Protein AF-A0A9D4WPV0-F1 (afdb_monomer)

Radius of gyration: 31.21 Å; Cα contacts (8 Å, |Δi|>4): 96; chains: 1; bounding box: 92×61×59 Å

pLDDT: mean 75.21, std 20.14, range [34.06, 96.19]

Organism: Pisum sativum (NCBI:txid3888)

Nearest PDB structures (foldseek):
  7v2p-assembly1_T  TM=4.174E-01  e=4.590E+00  Thermus thermophilus HB8
  1f6g-assembly1_B  TM=2.770E-01  e=5.149E+00  Streptomyces lividans

Secondary structure (DSSP, 8-state):
-------------------------S--------PPEEEE-TTS-EEEE-HHHHHHHHHHHHHHHHHHHHHHHHHTTTSSS-TTSSSGGGS-HHHHHHHIIIIIITTS---TTHHHHHHHHHHHHHHHHHHHHHHHHH--TTS-HHHHHHH--STHHHHHHHHHHHHHTT-

Solvent-accessible surface area (backbone atoms only — not comparable to full-atom values): 10741 Å² total; per-residue (Å²): 139,81,90,80,84,78,84,82,87,75,83,83,78,81,74,79,82,77,76,78,76,71,86,74,76,87,68,86,76,76,75,76,77,65,64,63,40,80,40,70,50,101,81,72,47,79,40,82,35,50,38,77,54,45,58,50,52,51,49,52,52,52,51,52,52,49,50,50,56,52,50,50,57,58,48,72,63,31,74,76,64,51,64,58,44,94,42,74,82,70,50,56,66,66,48,55,49,50,45,41,52,71,64,42,53,72,76,44,96,69,54,91,52,70,51,41,53,51,51,52,51,53,47,49,51,48,46,51,54,48,52,51,50,49,45,68,73,64,56,51,90,92,46,55,70,69,58,40,53,71,74,48,84,54,66,78,67,44,45,51,51,34,59,56,56,61,56,59,76,79,111

Foldseek 3Di:
DDDDDDDDDDDDDDDDDPDPPDDDDDDPPPPPQQAWDFDQDPVRDTDTHRPVVVVVVVVVVVVVVVLLVQLLVVLLLCPLPNLLQPALVSGDPVSLVCCCVVRPVVVDPADPPPRSVVSSVSSRVSNVVSLVVVCVVQPDPPDDLVVSLVRDDDPSPRVSSNVVVVVVVVD

Structure (mmCIF, N/CA/C/O backbone):
data_AF-A0A9D4WPV0-F1
#
_entry.id   AF-A0A9D4WPV0-F1
#
loop_
_atom_site.group_PDB
_atom_site.id
_atom_site.type_symbol
_atom_site.label_atom_id
_atom_site.label_alt_id
_atom_site.label_comp_id
_atom_site.label_asym_id
_atom_site.label_entity_id
_atom_site.label_seq_id
_atom_site.pdbx_PDB_ins_code
_atom_site.Cartn_x
_atom_site.Cartn_y
_atom_site.Cartn_z
_atom_site.occupancy
_atom_site.B_iso_or_equiv
_atom_site.auth_seq_id
_atom_site.auth_comp_id
_atom_site.auth_asym_id
_atom_site.auth_atom_id
_atom_site.pdbx_PDB_model_num
ATOM 1 N N . MET A 1 1 ? 67.947 -41.124 20.924 1.00 37.00 1 MET A N 1
ATOM 2 C CA . MET A 1 1 ? 68.619 -41.652 19.716 1.00 37.00 1 MET A CA 1
ATOM 3 C C . MET A 1 1 ? 67.905 -42.922 19.280 1.00 37.00 1 MET A C 1
ATOM 5 O O . MET A 1 1 ? 67.591 -43.694 20.176 1.00 37.00 1 MET A O 1
ATOM 9 N N . PRO A 1 2 ? 67.760 -43.212 17.978 1.00 45.78 2 PRO A N 1
ATOM 10 C CA . PRO A 1 2 ? 67.182 -42.417 16.893 1.00 45.78 2 PRO A CA 1
ATOM 11 C C . PRO A 1 2 ? 65.719 -42.841 16.606 1.00 45.78 2 PRO A C 1
ATOM 13 O O . PRO A 1 2 ? 65.324 -43.967 16.890 1.00 45.78 2 PRO A O 1
ATOM 16 N N . ILE A 1 3 ? 64.909 -41.938 16.046 1.00 35.41 3 ILE A N 1
ATOM 17 C CA . ILE A 1 3 ? 63.579 -42.272 15.511 1.00 35.41 3 ILE A CA 1
ATOM 18 C C . ILE A 1 3 ? 63.803 -42.991 14.179 1.00 35.41 3 ILE A C 1
ATOM 20 O O . 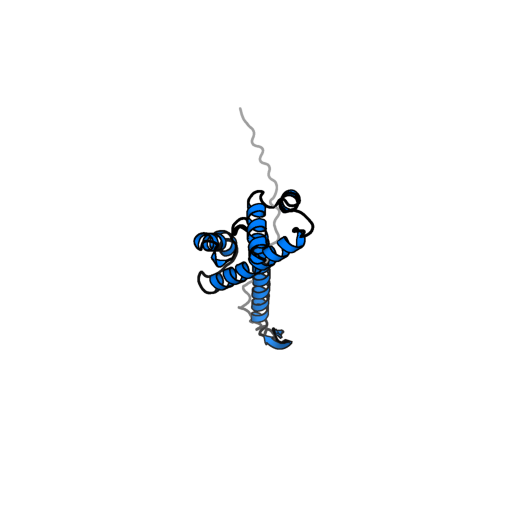ILE A 1 3 ? 64.446 -42.449 13.282 1.00 35.41 3 ILE A O 1
ATOM 24 N N . GLN A 1 4 ? 63.324 -44.227 14.089 1.00 40.59 4 GLN A N 1
ATOM 25 C CA . GLN A 1 4 ? 63.439 -45.083 12.917 1.00 40.59 4 GLN A CA 1
ATOM 26 C C . GLN A 1 4 ? 62.275 -44.767 11.970 1.00 40.59 4 GLN A C 1
ATOM 28 O O . GLN A 1 4 ? 61.117 -45.036 12.284 1.00 40.59 4 GLN A O 1
ATOM 33 N N . THR A 1 5 ? 62.586 -44.140 10.838 1.00 38.16 5 THR A N 1
ATOM 34 C CA . THR A 1 5 ? 61.651 -43.905 9.734 1.00 38.16 5 THR A CA 1
ATOM 35 C C . THR A 1 5 ? 61.290 -45.247 9.103 1.00 38.16 5 THR A C 1
ATOM 37 O O . THR A 1 5 ? 62.148 -45.903 8.517 1.00 38.16 5 THR A O 1
ATOM 40 N N . ALA A 1 6 ? 60.034 -45.667 9.239 1.00 40.09 6 ALA A N 1
ATOM 41 C CA . ALA A 1 6 ? 59.483 -46.766 8.460 1.00 40.09 6 ALA A CA 1
ATOM 42 C C . ALA A 1 6 ? 58.916 -46.195 7.154 1.00 40.09 6 ALA A C 1
ATOM 44 O O . ALA A 1 6 ? 57.890 -45.515 7.152 1.00 40.09 6 ALA A O 1
ATOM 45 N N . GLU A 1 7 ? 59.618 -46.451 6.053 1.00 38.53 7 GLU A N 1
ATOM 46 C CA . GLU A 1 7 ? 59.104 -46.273 4.700 1.00 38.53 7 GLU A CA 1
ATOM 47 C C . GLU A 1 7 ? 57.998 -47.309 4.463 1.00 38.53 7 GLU A C 1
ATOM 49 O O . GLU A 1 7 ? 58.253 -48.512 4.449 1.00 38.53 7 GLU A O 1
ATOM 54 N N . SER A 1 8 ? 56.758 -46.846 4.299 1.00 40.19 8 SER A N 1
ATOM 55 C CA . SER A 1 8 ? 55.670 -47.675 3.780 1.00 40.19 8 SER A CA 1
ATOM 56 C C . SER A 1 8 ? 55.598 -47.471 2.274 1.00 40.19 8 SER A C 1
ATOM 58 O O . SER A 1 8 ? 55.102 -46.457 1.784 1.00 40.19 8 SER A O 1
ATOM 60 N N . SER A 1 9 ? 56.152 -48.433 1.549 1.00 41.53 9 SER A N 1
ATOM 61 C CA . SER A 1 9 ? 55.975 -48.610 0.115 1.00 41.53 9 SER A CA 1
ATOM 62 C C . SER A 1 9 ? 54.668 -49.372 -0.108 1.00 41.53 9 SER A C 1
ATOM 64 O O . SER A 1 9 ? 54.587 -50.564 0.180 1.00 41.53 9 SER A O 1
ATOM 66 N N . LEU A 1 10 ? 53.644 -48.701 -0.637 1.00 36.78 10 LEU A N 1
ATOM 67 C CA . LEU A 1 10 ? 52.516 -49.377 -1.273 1.00 36.78 10 LEU A CA 1
ATOM 68 C C . LEU A 1 10 ? 52.182 -48.710 -2.608 1.00 36.78 10 LEU A C 1
ATOM 70 O O . LEU A 1 10 ? 51.939 -47.509 -2.694 1.00 36.78 10 LEU A O 1
ATOM 74 N N . SER A 1 11 ? 52.244 -49.559 -3.629 1.00 36.12 11 SER A N 1
ATOM 75 C CA . SER A 1 11 ? 52.034 -49.367 -5.057 1.00 36.12 11 SER A CA 1
ATOM 76 C C . SER A 1 11 ? 50.924 -48.386 -5.427 1.00 36.12 11 SER A C 1
ATOM 78 O O . SER A 1 11 ? 49.768 -48.572 -5.059 1.00 36.12 11 SER A O 1
ATOM 80 N N . SER A 1 12 ? 51.262 -47.403 -6.265 1.00 36.56 12 SER A N 1
ATOM 81 C CA . SER A 1 12 ? 50.280 -46.674 -7.063 1.00 36.56 12 SER A CA 1
ATOM 82 C C . SER A 1 12 ? 49.714 -47.624 -8.118 1.00 36.56 12 SER A C 1
ATOM 84 O O . SER A 1 12 ? 50.385 -47.946 -9.104 1.00 36.56 12 SER A O 1
ATOM 86 N N . GLU A 1 13 ? 48.498 -48.104 -7.890 1.00 36.09 13 GLU A N 1
ATOM 87 C CA . GLU A 1 13 ? 47.712 -48.786 -8.909 1.00 36.09 13 GLU A CA 1
ATOM 88 C C . GLU A 1 13 ? 47.586 -47.898 -10.152 1.00 36.09 13 GLU A C 1
ATOM 90 O O . GLU A 1 13 ? 47.296 -46.702 -10.096 1.00 36.09 13 GLU A O 1
ATOM 95 N N . THR A 1 14 ? 47.898 -48.508 -11.289 1.00 37.09 14 THR A N 1
ATOM 96 C CA . THR A 1 14 ? 47.882 -47.902 -12.614 1.00 37.09 14 THR A CA 1
ATOM 97 C C . THR A 1 14 ? 46.430 -47.684 -13.030 1.00 37.09 14 THR A C 1
ATOM 99 O O . THR A 1 14 ? 45.699 -48.643 -13.266 1.00 37.09 14 THR A O 1
ATOM 102 N N . PHE A 1 15 ? 46.006 -46.423 -13.110 1.00 34.06 15 PHE A N 1
ATOM 103 C CA . PHE A 1 15 ? 44.728 -46.058 -13.716 1.00 34.06 15 PHE A CA 1
ATOM 104 C C . PHE A 1 15 ? 44.750 -46.411 -15.213 1.00 34.06 15 PHE A C 1
ATOM 106 O O . PHE A 1 15 ? 45.754 -46.141 -15.879 1.00 34.06 15 PHE A O 1
ATOM 113 N N . PRO A 1 16 ? 43.679 -47.007 -15.766 1.00 38.84 16 PRO A N 1
ATOM 114 C CA . PRO A 1 16 ? 43.616 -47.308 -17.187 1.00 38.84 16 PRO A CA 1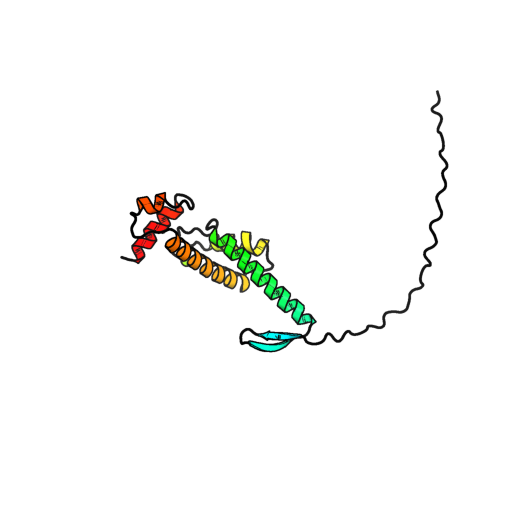
ATOM 115 C C . PRO A 1 16 ? 43.694 -46.010 -17.994 1.00 38.84 16 PRO A C 1
ATOM 117 O O . PRO A 1 16 ? 42.990 -45.039 -17.715 1.00 38.84 16 PRO A O 1
ATOM 120 N N . HIS A 1 17 ? 44.582 -46.011 -18.987 1.00 34.66 17 HIS A N 1
ATOM 121 C CA . HIS A 1 17 ? 44.737 -44.951 -19.971 1.00 34.66 17 HIS A CA 1
ATOM 122 C C . HIS A 1 17 ? 43.376 -44.617 -20.592 1.00 34.66 17 HIS A C 1
ATOM 124 O O . HIS A 1 17 ? 42.849 -45.394 -21.387 1.00 34.66 17 HIS A O 1
ATOM 130 N N . HIS A 1 18 ? 42.813 -43.456 -20.250 1.00 34.47 18 HIS A N 1
ATOM 131 C CA . HIS A 1 18 ? 41.803 -42.844 -21.097 1.00 34.47 18 HIS A CA 1
ATOM 132 C C . HIS A 1 18 ? 42.496 -42.444 -22.395 1.00 34.47 18 HIS A C 1
ATOM 134 O O . HIS A 1 18 ? 43.361 -41.568 -22.428 1.00 34.47 18 HIS A O 1
ATOM 140 N N . GLU A 1 19 ? 42.146 -43.182 -23.439 1.00 36.97 19 GLU A N 1
ATOM 141 C CA . GLU A 1 19 ? 42.458 -42.914 -24.828 1.00 36.97 19 GLU A CA 1
ATOM 142 C C . GLU A 1 19 ? 42.140 -41.444 -25.127 1.00 36.97 19 GLU A C 1
ATOM 144 O O . GLU A 1 19 ? 41.001 -40.988 -25.003 1.00 36.97 19 GLU A O 1
ATOM 149 N N . ILE A 1 20 ? 43.186 -40.677 -25.433 1.00 35.31 20 ILE A N 1
ATOM 150 C CA . ILE A 1 20 ? 43.072 -39.292 -25.876 1.00 35.31 20 ILE A CA 1
ATOM 151 C C . ILE A 1 20 ? 42.406 -39.356 -27.250 1.00 35.31 20 ILE A C 1
ATOM 153 O O . ILE A 1 20 ? 43.066 -39.622 -28.255 1.00 35.31 20 ILE A O 1
ATOM 157 N N . LEU A 1 21 ? 41.089 -39.157 -27.282 1.00 34.59 21 LEU A N 1
ATOM 158 C CA . LEU A 1 21 ? 40.358 -38.917 -28.517 1.00 34.59 21 LEU A CA 1
ATOM 159 C C . LEU A 1 21 ? 40.966 -37.676 -29.180 1.00 34.59 21 LEU A C 1
ATOM 161 O O . LEU A 1 21 ? 40.935 -36.572 -28.637 1.00 34.59 21 LEU A O 1
ATOM 165 N N . SER A 1 22 ? 41.570 -37.902 -30.345 1.00 40.59 22 SER A N 1
ATOM 166 C CA . SER A 1 22 ? 41.983 -36.864 -31.289 1.00 40.59 22 SER A CA 1
ATOM 167 C C . SER A 1 22 ? 40.810 -35.910 -31.564 1.00 40.59 22 SER A C 1
ATOM 169 O O . SER A 1 22 ? 39.666 -36.373 -31.553 1.00 40.59 22 SER A O 1
ATOM 171 N N . PRO A 1 23 ? 41.055 -34.612 -31.826 1.00 37.00 23 PRO A N 1
ATOM 172 C CA . PRO A 1 23 ? 39.987 -33.646 -32.051 1.00 37.00 23 PRO A CA 1
ATOM 173 C C . PRO A 1 23 ? 39.179 -34.068 -33.279 1.00 37.00 23 PRO A C 1
ATOM 175 O O . PRO A 1 23 ? 39.665 -34.022 -34.410 1.00 37.00 23 PRO A O 1
ATOM 178 N N . HIS A 1 24 ? 37.952 -34.530 -33.037 1.00 36.19 24 HIS A N 1
ATOM 179 C CA . HIS A 1 24 ? 36.957 -34.651 -34.086 1.00 36.19 24 HIS A CA 1
ATOM 180 C C . HIS A 1 24 ? 36.640 -33.233 -34.557 1.00 36.19 24 HIS A C 1
ATOM 182 O O . HIS A 1 24 ? 36.466 -32.324 -33.746 1.00 36.19 24 HIS A O 1
ATOM 188 N N . SER A 1 25 ? 36.690 -33.068 -35.872 1.00 38.81 25 SER A N 1
ATOM 189 C CA . SER A 1 25 ? 36.398 -31.851 -36.617 1.00 38.81 25 SER A CA 1
ATOM 190 C C . SER A 1 25 ? 35.173 -31.122 -36.078 1.00 38.81 25 SER A C 1
ATOM 192 O O . SER A 1 25 ? 34.170 -31.765 -35.778 1.00 38.81 25 SER A O 1
ATOM 194 N N . GLU A 1 26 ? 35.290 -29.798 -36.017 1.00 44.16 26 GLU A N 1
ATOM 195 C CA . GLU A 1 26 ? 34.236 -28.823 -35.744 1.00 44.16 26 GLU A CA 1
ATOM 196 C C . GLU A 1 26 ? 32.897 -29.245 -36.367 1.00 44.16 26 GLU A C 1
ATOM 198 O O . GLU A 1 26 ? 32.703 -29.185 -37.579 1.00 44.16 26 GLU A O 1
ATOM 203 N N . ASP A 1 27 ? 32.030 -29.741 -35.490 1.00 39.41 27 ASP A N 1
ATOM 204 C CA . ASP A 1 27 ? 30.590 -29.547 -35.433 1.00 39.41 27 ASP A CA 1
ATOM 205 C C . ASP A 1 27 ? 29.863 -29.332 -36.772 1.00 39.41 27 ASP A C 1
ATOM 207 O O . ASP A 1 27 ? 29.717 -28.217 -37.282 1.00 39.41 27 ASP A O 1
ATOM 211 N N . ASP A 1 28 ? 29.247 -30.419 -37.244 1.00 39.31 28 ASP A N 1
ATOM 212 C CA . ASP A 1 28 ? 27.918 -30.362 -37.847 1.00 39.31 28 ASP A CA 1
ATOM 213 C C . ASP A 1 28 ? 26.984 -29.610 -36.882 1.00 39.31 28 ASP A C 1
ATOM 215 O O . ASP A 1 28 ? 26.411 -30.178 -35.949 1.00 39.31 28 ASP A O 1
ATOM 219 N N . VAL A 1 29 ? 26.831 -28.302 -37.095 1.00 43.78 29 VAL A N 1
ATOM 220 C CA . VAL A 1 29 ? 25.756 -27.516 -36.491 1.00 43.78 29 VAL A CA 1
ATOM 221 C C . VAL A 1 29 ? 24.449 -28.031 -37.085 1.00 43.78 29 VAL A C 1
ATOM 223 O O . VAL A 1 29 ? 23.985 -27.554 -38.124 1.00 43.78 29 VAL A O 1
ATOM 226 N N . VAL A 1 30 ? 23.840 -29.012 -36.419 1.00 42.47 30 VAL A N 1
ATOM 227 C CA . VAL A 1 30 ? 22.406 -29.258 -36.548 1.00 42.47 30 VAL A CA 1
ATOM 228 C C . VAL A 1 30 ? 21.736 -27.964 -36.104 1.00 42.47 30 VAL A C 1
ATOM 230 O O . VAL A 1 30 ? 21.677 -27.639 -34.920 1.00 42.47 30 VAL A O 1
ATOM 233 N N . LYS A 1 31 ? 21.302 -27.164 -37.078 1.00 40.88 31 LYS A N 1
ATOM 234 C CA . LYS A 1 31 ? 20.345 -26.096 -36.829 1.00 40.88 31 LYS A CA 1
ATOM 235 C C . LYS A 1 31 ? 19.052 -26.799 -36.437 1.00 40.88 31 LYS A C 1
ATOM 237 O O . LYS A 1 31 ? 18.316 -27.234 -37.316 1.00 40.88 31 LYS A O 1
ATOM 242 N N . ASP A 1 32 ? 18.815 -26.957 -35.139 1.00 50.62 32 ASP A N 1
ATOM 243 C CA . ASP A 1 32 ? 17.460 -27.173 -34.647 1.00 50.62 32 ASP A CA 1
ATOM 244 C C . ASP A 1 32 ? 16.663 -25.941 -35.088 1.00 50.62 32 ASP A C 1
ATOM 246 O O . ASP A 1 32 ? 16.792 -24.852 -34.521 1.00 50.62 32 ASP A O 1
ATOM 250 N N . GLU A 1 33 ? 15.908 -26.078 -36.177 1.00 54.47 33 GLU A N 1
ATOM 251 C CA . GLU A 1 33 ? 14.846 -25.140 -36.509 1.00 54.47 33 GLU A CA 1
ATOM 252 C C . GLU A 1 33 ? 13.811 -25.281 -35.396 1.00 54.47 33 GLU A C 1
ATOM 254 O O . GLU A 1 33 ? 12.999 -26.202 -35.383 1.00 54.47 33 GLU A O 1
ATOM 259 N N . ALA A 1 34 ? 13.933 -24.438 -34.373 1.00 60.28 34 ALA A N 1
ATOM 260 C CA . ALA A 1 34 ? 13.042 -24.463 -33.231 1.00 60.28 34 ALA A CA 1
ATOM 261 C C . ALA A 1 34 ? 11.624 -24.128 -33.722 1.00 60.28 34 ALA A C 1
ATOM 263 O O . ALA A 1 34 ? 11.368 -22.990 -34.110 1.00 60.28 34 ALA A O 1
ATOM 264 N N . GLU A 1 35 ? 10.732 -25.122 -33.744 1.00 66.94 35 GLU A N 1
ATOM 265 C CA . GLU A 1 35 ? 9.353 -24.949 -34.213 1.00 66.94 35 GLU A CA 1
ATOM 266 C C . GLU A 1 35 ? 8.630 -23.853 -33.414 1.00 66.94 35 GLU A C 1
ATOM 268 O O . GLU A 1 35 ? 8.764 -23.767 -32.190 1.00 66.94 35 GLU A O 1
ATOM 273 N N . ASP A 1 36 ? 7.851 -23.017 -34.101 1.00 73.88 36 ASP A N 1
ATOM 274 C CA . ASP A 1 36 ? 7.044 -21.977 -33.466 1.00 73.88 36 ASP A CA 1
ATOM 275 C C . ASP A 1 36 ? 5.990 -22.597 -32.530 1.00 73.88 36 ASP A C 1
ATOM 277 O O . ASP A 1 36 ? 5.282 -23.544 -32.876 1.00 73.88 36 ASP A O 1
ATOM 281 N N . VAL A 1 37 ? 5.853 -22.034 -31.330 1.00 74.38 37 VAL A N 1
ATOM 282 C CA . VAL A 1 37 ? 4.878 -22.451 -30.321 1.00 74.38 37 VAL A CA 1
ATOM 283 C C . VAL A 1 37 ? 3.602 -21.626 -30.477 1.00 74.38 37 VAL A C 1
ATOM 285 O O . VAL A 1 37 ? 3.642 -20.400 -30.571 1.00 74.38 37 VAL A O 1
ATOM 288 N N . LEU A 1 38 ? 2.448 -22.294 -30.469 1.00 79.44 38 LEU A N 1
ATOM 289 C CA . LEU A 1 38 ? 1.139 -21.640 -30.456 1.00 79.44 38 LEU A CA 1
ATOM 290 C C . LEU A 1 38 ? 0.793 -21.185 -29.032 1.00 79.44 38 LEU A C 1
ATOM 292 O O . LEU A 1 38 ? 0.755 -22.003 -28.112 1.00 79.44 38 LEU A O 1
ATOM 296 N N . VAL A 1 39 ? 0.520 -19.893 -28.848 1.00 75.44 39 VAL A N 1
ATOM 297 C CA . VAL A 1 39 ? 0.193 -19.290 -27.547 1.00 75.44 39 VAL A CA 1
ATOM 298 C C . VAL A 1 39 ? -1.111 -18.506 -27.644 1.00 75.44 39 VAL A C 1
ATOM 300 O O . VAL A 1 39 ? -1.323 -17.785 -28.612 1.00 75.44 39 VAL A O 1
ATOM 303 N N . GLU A 1 40 ? -1.969 -18.611 -26.631 1.00 75.75 40 GLU A N 1
ATOM 304 C CA . GLU A 1 40 ? -3.163 -17.767 -26.502 1.00 75.75 40 GLU A CA 1
ATOM 305 C C . GLU A 1 40 ? -2.789 -16.396 -25.910 1.00 75.75 40 GLU A C 1
ATOM 307 O O . GLU A 1 40 ? -2.126 -16.315 -24.865 1.00 75.75 40 GLU A O 1
ATOM 312 N N . ASP A 1 41 ? -3.179 -15.317 -26.595 1.00 70.69 41 ASP A N 1
ATOM 313 C CA . ASP A 1 41 ? -3.012 -13.942 -26.122 1.00 70.69 41 ASP A CA 1
ATOM 314 C C . ASP A 1 41 ? -4.076 -13.552 -25.074 1.00 70.69 41 ASP A C 1
ATOM 316 O O . ASP A 1 41 ? -4.956 -14.329 -24.701 1.00 70.69 41 ASP A O 1
ATOM 320 N N . GLU A 1 42 ? -3.993 -12.325 -24.558 1.00 63.50 42 GLU A N 1
ATOM 321 C CA . GLU A 1 42 ? -4.932 -11.798 -23.555 1.00 63.50 42 GLU A CA 1
ATOM 322 C C . GLU A 1 42 ? -6.380 -11.622 -24.056 1.00 63.50 42 GLU A C 1
ATOM 324 O O . GLU A 1 42 ? -7.274 -11.373 -23.247 1.00 63.50 42 GLU A O 1
ATOM 329 N N . ASN A 1 43 ? -6.611 -11.777 -25.362 1.00 77.75 43 ASN A N 1
ATOM 330 C CA . ASN A 1 43 ? -7.908 -11.713 -26.029 1.00 77.75 43 ASN A CA 1
ATOM 331 C C . ASN A 1 43 ? -8.338 -13.083 -26.596 1.00 77.75 43 ASN A C 1
ATOM 333 O O . ASN A 1 43 ? -9.231 -13.125 -27.441 1.00 77.75 43 ASN A O 1
ATOM 337 N N . GLU A 1 44 ? -7.714 -14.178 -26.144 1.00 73.75 44 GLU A N 1
ATOM 338 C CA . GLU A 1 44 ? -7.973 -15.562 -26.578 1.00 73.75 44 GLU A CA 1
ATOM 339 C C . GLU A 1 44 ? -7.627 -15.853 -28.055 1.00 73.75 44 GLU A C 1
ATOM 341 O O . GLU A 1 44 ? -8.074 -16.853 -28.620 1.00 73.75 44 GLU A O 1
ATOM 346 N N . ASN A 1 45 ? -6.797 -15.030 -28.705 1.00 81.19 45 ASN A N 1
ATOM 347 C CA . ASN A 1 45 ? -6.296 -15.340 -30.045 1.00 81.19 45 ASN A CA 1
ATOM 348 C C . ASN A 1 45 ? -5.080 -16.261 -29.976 1.00 81.19 45 ASN A C 1
ATOM 350 O O . ASN A 1 45 ? -4.163 -16.041 -29.187 1.00 81.19 45 ASN A O 1
ATOM 354 N N . VAL A 1 46 ? -5.027 -17.242 -30.877 1.00 77.62 46 VAL A N 1
ATOM 355 C CA . VAL A 1 46 ? -3.862 -18.117 -31.046 1.00 77.62 46 VAL A CA 1
ATOM 356 C C . VAL A 1 46 ? -2.811 -17.411 -31.905 1.00 77.62 46 VAL A C 1
ATOM 358 O O . VAL A 1 46 ? -3.053 -17.122 -33.077 1.00 77.62 46 VAL A O 1
ATOM 361 N N . VAL A 1 47 ? -1.638 -17.155 -31.330 1.00 82.38 47 VAL A N 1
ATOM 362 C CA . VAL A 1 47 ? -0.497 -16.490 -31.974 1.00 82.38 47 VAL A CA 1
ATOM 36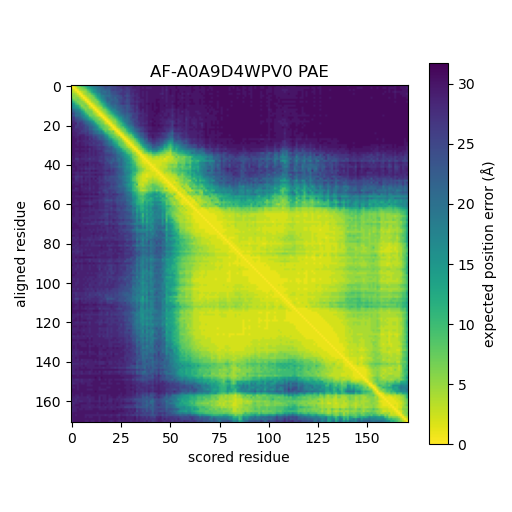3 C C . VAL A 1 47 ? 0.682 -17.461 -32.064 1.00 82.38 47 VAL A C 1
ATOM 365 O O . VAL A 1 47 ? 0.967 -18.187 -31.114 1.00 82.38 47 VAL A O 1
ATOM 368 N N . GLN A 1 48 ? 1.366 -17.483 -33.210 1.00 77.56 48 GLN A N 1
ATOM 369 C CA . GLN A 1 48 ? 2.627 -18.210 -33.395 1.00 77.56 48 GLN A CA 1
ATOM 370 C C . GLN A 1 48 ? 3.779 -17.394 -32.808 1.00 77.56 48 GLN A C 1
ATOM 372 O O . GLN A 1 48 ? 3.965 -16.237 -33.184 1.00 77.56 48 GLN A O 1
ATOM 377 N N . VAL A 1 49 ? 4.533 -17.990 -31.887 1.00 74.00 49 VAL A N 1
ATOM 378 C CA . VAL A 1 49 ? 5.686 -17.361 -31.236 1.00 74.00 49 VAL A CA 1
ATOM 379 C C . VAL A 1 49 ? 6.897 -18.278 -31.403 1.00 74.00 49 VAL A C 1
ATOM 381 O O . VAL A 1 49 ? 6.789 -19.453 -31.048 1.00 74.00 49 VAL A O 1
ATOM 384 N N . PRO A 1 50 ? 8.050 -17.782 -31.885 1.00 81.75 50 PRO A N 1
ATOM 385 C CA . PRO A 1 50 ? 9.272 -18.576 -31.959 1.00 81.75 50 PRO A CA 1
ATOM 386 C C . PRO A 1 50 ? 9.565 -19.268 -30.630 1.00 81.75 50 PRO A C 1
ATOM 388 O O . PRO A 1 50 ? 9.472 -18.644 -29.573 1.00 81.75 50 PRO A O 1
ATOM 391 N N . SER A 1 51 ? 9.941 -20.549 -30.648 1.00 71.44 51 SER A N 1
ATOM 392 C CA . SER A 1 51 ? 10.189 -21.310 -29.409 1.00 71.44 51 SER A CA 1
ATOM 393 C C . SER A 1 51 ? 11.230 -20.646 -28.493 1.00 71.44 51 SER A C 1
ATOM 395 O O . SER A 1 51 ? 11.071 -20.654 -27.272 1.00 71.44 51 SER A O 1
ATOM 397 N N . SER A 1 52 ? 12.235 -19.960 -29.053 1.00 71.94 52 SER A N 1
ATOM 398 C CA . SER A 1 52 ? 13.178 -19.141 -28.276 1.00 71.94 52 SER A CA 1
ATOM 399 C C . SER A 1 52 ? 12.494 -17.993 -27.524 1.00 71.94 52 SER A C 1
ATOM 401 O O . SER A 1 52 ? 12.794 -17.748 -26.361 1.00 71.94 52 SER A O 1
ATOM 403 N N . GLU A 1 53 ? 11.536 -17.325 -28.165 1.00 71.50 53 GLU A N 1
ATOM 404 C CA . GLU A 1 53 ? 10.763 -16.225 -27.586 1.00 71.50 53 GLU A CA 1
ATOM 405 C C . GLU A 1 53 ? 9.678 -16.740 -26.620 1.00 71.50 53 GLU A C 1
ATOM 407 O O . GLU A 1 53 ? 9.339 -16.069 -25.649 1.00 71.50 53 GLU A O 1
ATOM 412 N N . TYR A 1 54 ? 9.183 -17.972 -26.793 1.00 71.81 54 TYR A N 1
ATOM 413 C CA . TYR A 1 54 ? 8.231 -18.601 -25.870 1.00 71.81 54 TYR A CA 1
ATOM 414 C C . TYR A 1 54 ? 8.808 -18.801 -24.461 1.00 71.81 54 TYR A C 1
ATOM 416 O O . TYR A 1 54 ? 8.139 -18.499 -23.463 1.00 71.81 54 TYR A O 1
A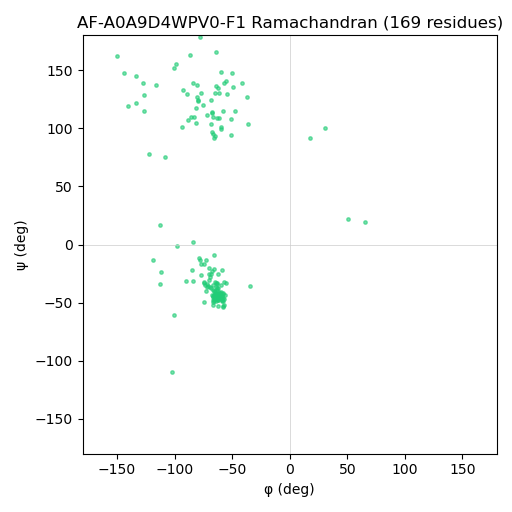TOM 424 N N . TRP A 1 55 ? 10.050 -19.291 -24.353 1.00 63.12 55 TRP A N 1
ATOM 425 C CA . TRP A 1 55 ? 10.729 -19.423 -23.059 1.00 63.12 55 TRP A CA 1
ATOM 426 C C . TRP A 1 55 ? 10.952 -18.056 -22.401 1.00 63.12 55 TRP A C 1
ATOM 428 O O . TRP A 1 55 ? 10.737 -17.934 -21.192 1.00 63.12 55 TRP A O 1
ATOM 438 N N . ASP A 1 56 ? 11.259 -17.023 -23.189 1.00 75.50 56 ASP A N 1
ATOM 439 C CA . ASP A 1 56 ? 11.397 -15.644 -22.711 1.00 75.50 56 ASP A CA 1
ATOM 440 C C . ASP A 1 56 ? 10.060 -15.070 -22.217 1.00 75.50 56 ASP A C 1
ATOM 442 O O . ASP A 1 56 ? 9.975 -14.571 -21.093 1.00 75.50 56 ASP A O 1
ATOM 446 N N . VAL A 1 57 ? 8.974 -15.208 -22.984 1.00 69.06 57 VAL A N 1
ATOM 447 C CA . VAL A 1 57 ? 7.635 -14.722 -22.604 1.00 69.06 57 VAL A CA 1
ATOM 448 C C . VAL A 1 57 ? 7.129 -15.422 -21.341 1.00 69.06 57 VAL A C 1
ATOM 450 O O . VAL A 1 57 ? 6.594 -14.770 -20.436 1.00 69.06 57 VAL A O 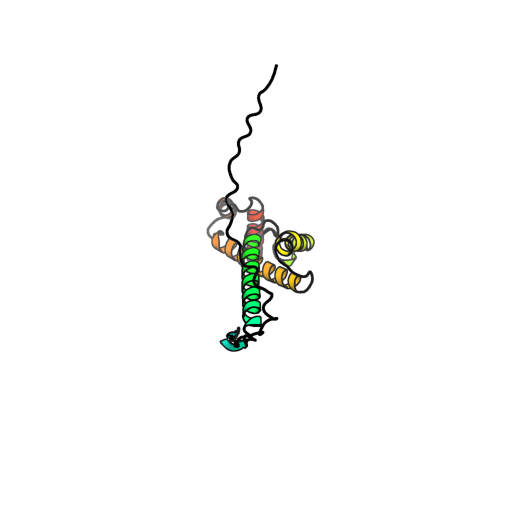1
ATOM 453 N N . ASN A 1 58 ? 7.322 -16.736 -21.219 1.00 69.75 58 ASN A N 1
ATOM 454 C CA . ASN A 1 58 ? 6.946 -17.469 -20.010 1.00 69.75 58 ASN A CA 1
ATOM 455 C C . ASN A 1 58 ? 7.819 -17.109 -18.804 1.00 69.75 58 ASN A C 1
ATOM 457 O O . ASN A 1 58 ? 7.296 -16.991 -17.690 1.00 69.75 58 ASN A O 1
ATOM 461 N N . ALA A 1 59 ? 9.119 -16.881 -19.003 1.00 72.12 59 ALA A N 1
ATOM 462 C CA . ALA A 1 59 ? 10.004 -16.387 -17.955 1.00 72.12 59 ALA A CA 1
ATOM 463 C C . ALA A 1 59 ? 9.578 -14.985 -17.477 1.00 72.12 59 ALA A C 1
ATOM 465 O O . ALA A 1 59 ? 9.460 -14.751 -16.269 1.00 72.12 59 ALA A O 1
ATOM 466 N N . ILE A 1 60 ? 9.242 -14.074 -18.397 1.00 73.12 60 ILE A N 1
ATOM 467 C CA . ILE A 1 60 ? 8.717 -12.728 -18.101 1.00 73.12 60 ILE A CA 1
ATOM 468 C C . ILE A 1 60 ? 7.379 -12.807 -17.352 1.00 73.12 60 ILE A C 1
ATOM 470 O O . ILE A 1 60 ? 7.159 -12.115 -16.352 1.00 73.12 60 ILE A O 1
ATOM 474 N N . ARG A 1 61 ? 6.470 -13.687 -17.779 1.00 66.00 61 ARG A N 1
ATOM 475 C CA . ARG A 1 61 ? 5.176 -13.894 -17.112 1.00 66.00 61 ARG A CA 1
ATOM 476 C C . ARG A 1 61 ? 5.355 -14.441 -15.694 1.00 66.00 61 ARG A C 1
ATOM 478 O O . ARG A 1 61 ? 4.694 -13.981 -14.758 1.00 66.00 61 ARG A O 1
ATOM 485 N N . SER A 1 62 ? 6.263 -15.400 -15.523 1.00 76.00 62 SER A N 1
ATOM 486 C CA . SER A 1 62 ? 6.589 -16.002 -14.227 1.00 76.00 62 SER A CA 1
ATOM 487 C C . SER A 1 62 ? 7.173 -14.973 -13.254 1.00 76.00 62 SER A C 1
ATOM 489 O O . SER A 1 62 ? 6.696 -14.842 -12.122 1.00 76.00 62 SER A O 1
ATOM 491 N N . THR A 1 63 ? 8.135 -14.167 -13.709 1.00 81.62 63 THR A N 1
ATOM 492 C CA . THR A 1 63 ? 8.750 -13.104 -12.898 1.00 81.62 63 THR A CA 1
ATOM 493 C C . THR A 1 63 ? 7.751 -11.999 -12.550 1.00 81.62 63 THR A C 1
ATOM 495 O O . THR A 1 63 ? 7.692 -11.576 -11.394 1.00 81.62 63 THR A O 1
ATOM 498 N N . SER A 1 64 ? 6.877 -11.612 -13.482 1.00 82.19 64 SER A N 1
ATOM 499 C CA . SER A 1 64 ? 5.795 -10.647 -13.235 1.00 82.19 64 SER A CA 1
ATOM 500 C C . SER A 1 64 ? 4.819 -11.136 -12.160 1.00 82.19 64 SER A C 1
ATOM 502 O O . SER A 1 64 ? 4.456 -10.397 -11.239 1.00 82.19 64 SER A O 1
ATOM 504 N N . ARG A 1 65 ? 4.417 -12.413 -12.221 1.00 86.44 65 ARG A N 1
ATOM 505 C CA . ARG A 1 65 ? 3.548 -13.032 -11.209 1.00 86.44 65 ARG A CA 1
ATOM 506 C C . ARG A 1 65 ? 4.235 -13.105 -9.846 1.00 86.44 65 ARG A C 1
ATOM 508 O O . ARG A 1 65 ? 3.590 -12.853 -8.824 1.00 86.44 65 ARG A O 1
ATOM 515 N N . LEU A 1 66 ? 5.530 -13.421 -9.823 1.00 91.88 66 LEU A N 1
ATOM 516 C CA . LEU A 1 66 ? 6.330 -13.436 -8.601 1.00 91.88 66 LEU A CA 1
ATOM 517 C C . LEU A 1 66 ? 6.409 -12.040 -7.974 1.00 91.88 66 LEU A C 1
ATOM 519 O O . LEU A 1 66 ? 6.133 -11.903 -6.781 1.00 91.88 66 LEU A O 1
ATOM 523 N N . LEU A 1 67 ? 6.705 -11.012 -8.773 1.00 90.94 67 LEU A N 1
ATOM 524 C CA . LEU A 1 67 ? 6.739 -9.616 -8.340 1.00 90.94 67 LEU A CA 1
ATOM 525 C C . LEU A 1 67 ? 5.389 -9.179 -7.770 1.00 90.94 67 LEU A C 1
ATOM 527 O O . LEU A 1 67 ? 5.337 -8.629 -6.670 1.00 90.94 67 LEU A O 1
ATOM 531 N N . ALA A 1 68 ? 4.286 -9.470 -8.463 1.00 86.81 68 ALA A N 1
ATOM 532 C CA . ALA A 1 68 ? 2.944 -9.141 -7.990 1.00 86.81 68 ALA A CA 1
ATOM 533 C C . ALA A 1 68 ? 2.609 -9.843 -6.660 1.00 86.81 68 ALA A C 1
ATOM 535 O O . ALA A 1 68 ? 2.094 -9.215 -5.731 1.00 86.81 68 ALA A O 1
ATOM 536 N N . GLY A 1 69 ? 2.932 -11.135 -6.537 1.00 90.44 69 GLY A N 1
ATOM 537 C CA . GLY A 1 69 ? 2.693 -11.917 -5.321 1.00 90.44 69 GLY A CA 1
ATOM 538 C C . GLY A 1 69 ? 3.583 -11.507 -4.143 1.00 90.44 69 GLY A C 1
ATOM 539 O O . GLY A 1 69 ? 3.139 -11.504 -2.993 1.00 90.44 69 GLY A O 1
ATOM 540 N N . TYR A 1 70 ? 4.839 -11.150 -4.405 1.00 92.06 70 TYR A N 1
ATOM 541 C CA . TYR A 1 70 ? 5.750 -10.594 -3.407 1.00 92.06 70 TYR A CA 1
ATOM 542 C C . TYR A 1 70 ? 5.269 -9.215 -2.937 1.00 92.06 70 TYR A C 1
ATOM 544 O O . TYR A 1 70 ? 5.048 -9.023 -1.741 1.00 92.06 70 TYR A O 1
ATOM 552 N N . SER A 1 71 ? 5.002 -8.303 -3.878 1.00 88.19 71 SER A N 1
ATOM 553 C CA . SER A 1 71 ? 4.549 -6.933 -3.604 1.00 88.19 71 SER A CA 1
ATOM 554 C C . SER A 1 71 ? 3.244 -6.920 -2.812 1.00 88.19 71 SER A C 1
ATOM 556 O O . SER A 1 71 ? 3.142 -6.248 -1.789 1.00 88.19 71 SER A O 1
ATOM 558 N N . GLY A 1 72 ? 2.259 -7.726 -3.223 1.00 88.75 72 GLY A N 1
ATOM 559 C CA . GLY A 1 72 ? 0.992 -7.843 -2.502 1.00 88.75 72 GLY A CA 1
ATOM 560 C C . GLY A 1 72 ? 1.183 -8.290 -1.051 1.00 88.75 72 GLY A C 1
ATOM 561 O O . GLY A 1 72 ? 0.569 -7.726 -0.151 1.00 88.75 72 GLY A O 1
ATOM 562 N N . ARG A 1 73 ? 2.078 -9.254 -0.793 1.00 91.19 73 ARG A N 1
ATOM 563 C CA . ARG A 1 73 ? 2.360 -9.721 0.574 1.00 91.19 73 ARG A CA 1
ATOM 564 C C . ARG A 1 73 ? 2.954 -8.628 1.454 1.00 91.19 73 ARG A C 1
ATOM 566 O O . ARG A 1 73 ? 2.477 -8.459 2.570 1.00 91.19 73 ARG A O 1
ATOM 573 N N . ILE A 1 74 ? 3.950 -7.886 0.975 1.00 91.06 74 ILE A N 1
ATOM 574 C CA . ILE A 1 74 ? 4.594 -6.838 1.783 1.00 91.06 74 ILE A CA 1
ATOM 575 C C . ILE A 1 74 ? 3.680 -5.626 2.005 1.00 91.06 74 ILE A C 1
ATOM 577 O O . ILE A 1 74 ? 3.665 -5.071 3.102 1.00 91.06 74 ILE A O 1
ATOM 581 N N . ILE A 1 75 ? 2.863 -5.252 1.014 1.00 90.88 75 ILE A N 1
ATOM 582 C CA . ILE A 1 75 ? 1.924 -4.123 1.117 1.00 90.88 75 ILE A CA 1
ATOM 583 C C . ILE A 1 75 ? 0.863 -4.392 2.187 1.00 90.88 75 ILE A C 1
ATOM 585 O O . ILE A 1 75 ? 0.592 -3.519 3.008 1.00 90.88 75 ILE A O 1
ATOM 589 N N . ARG A 1 76 ? 0.336 -5.621 2.243 1.00 88.12 76 ARG A N 1
ATOM 590 C CA . ARG A 1 76 ? -0.658 -6.068 3.241 1.00 88.12 76 ARG A CA 1
ATOM 591 C C . ARG A 1 76 ? -0.199 -5.957 4.681 1.00 88.12 76 ARG A C 1
ATOM 593 O O . ARG A 1 76 ? -1.022 -5.957 5.588 1.00 88.12 76 ARG A O 1
ATOM 600 N N . MET A 1 77 ? 1.110 -5.917 4.903 1.00 86.06 77 MET A N 1
ATOM 601 C CA . MET A 1 77 ? 1.658 -5.788 6.247 1.00 86.06 77 MET A CA 1
ATOM 602 C C . MET A 1 77 ? 1.557 -4.355 6.774 1.00 86.06 77 MET A C 1
ATOM 604 O O . MET A 1 77 ? 1.747 -4.165 7.970 1.00 86.06 77 MET A O 1
ATOM 608 N N . PHE A 1 78 ? 1.326 -3.360 5.905 1.00 87.12 78 PHE A N 1
ATOM 609 C CA . PHE A 1 78 ? 1.255 -1.932 6.243 1.00 87.12 78 PHE A CA 1
ATOM 610 C C . PHE A 1 78 ? 2.452 -1.406 7.067 1.00 87.12 78 PHE A C 1
ATOM 612 O O . PHE A 1 78 ? 2.357 -0.377 7.723 1.00 87.12 78 PHE A O 1
ATOM 619 N N . LYS A 1 79 ? 3.608 -2.085 7.024 1.00 87.31 79 LYS A N 1
ATOM 620 C CA . LYS A 1 79 ? 4.810 -1.702 7.788 1.00 87.31 79 LYS A CA 1
ATOM 621 C C . LYS A 1 79 ? 5.511 -0.484 7.194 1.00 87.31 79 LYS A C 1
ATOM 623 O O . LYS A 1 79 ? 5.838 0.462 7.900 1.00 87.31 79 LYS A O 1
ATOM 628 N N . ASP A 1 80 ? 5.754 -0.526 5.887 1.00 89.38 80 ASP A N 1
ATOM 629 C CA . ASP A 1 80 ? 6.469 0.534 5.166 1.00 89.38 80 ASP A CA 1
ATOM 630 C C . ASP A 1 80 ? 5.502 1.608 4.633 1.00 89.38 80 ASP A C 1
ATOM 632 O O . ASP A 1 80 ? 5.832 2.793 4.566 1.00 89.38 80 ASP A O 1
ATOM 636 N N . LEU A 1 81 ? 4.280 1.187 4.294 1.00 91.50 81 LEU A N 1
ATOM 637 C CA . LEU A 1 81 ? 3.206 2.012 3.741 1.00 91.50 81 LEU A CA 1
ATOM 638 C C . LEU A 1 81 ? 1.989 1.917 4.666 1.00 91.50 81 LEU A C 1
ATOM 640 O O . LEU A 1 81 ? 1.063 1.147 4.414 1.00 91.50 81 LEU A O 1
ATOM 644 N N . SER A 1 82 ? 2.045 2.650 5.780 1.00 90.25 82 SER A N 1
ATOM 645 C CA . SER A 1 82 ? 1.073 2.524 6.874 1.00 90.25 82 SER A CA 1
ATOM 646 C C . SER A 1 82 ? -0.369 2.808 6.447 1.00 90.25 82 SER A C 1
ATOM 648 O O . SER A 1 82 ? -0.649 3.606 5.553 1.00 90.25 82 SER A O 1
ATOM 650 N N . ILE A 1 83 ? -1.287 2.124 7.123 1.00 90.00 83 ILE A N 1
ATOM 651 C CA . ILE A 1 83 ? -2.736 2.239 6.971 1.00 90.00 83 ILE A CA 1
ATOM 652 C C . ILE A 1 83 ? -3.297 3.543 7.570 1.00 90.00 83 ILE A C 1
ATOM 654 O O . ILE A 1 83 ? -4.429 3.914 7.269 1.00 90.00 83 ILE A O 1
ATOM 658 N N . VAL A 1 84 ? -2.505 4.274 8.368 1.00 89.75 84 VAL A N 1
ATOM 659 C CA . VAL A 1 84 ? -2.918 5.553 8.985 1.00 89.75 84 VAL A CA 1
ATOM 660 C C . VAL A 1 84 ? -3.168 6.669 7.978 1.00 89.75 84 VAL A C 1
ATOM 662 O O . VAL A 1 84 ? -3.843 7.641 8.298 1.00 89.75 84 VAL A O 1
ATOM 665 N N . PHE A 1 85 ? -2.616 6.556 6.771 1.00 90.69 85 PHE A N 1
ATOM 666 C CA . PHE A 1 85 ? -2.868 7.519 5.710 1.00 90.69 85 PHE A CA 1
ATOM 667 C C . PHE A 1 85 ? -4.247 7.267 5.101 1.00 90.69 85 PHE A C 1
ATOM 669 O O . PHE A 1 85 ? -4.547 6.142 4.712 1.00 90.69 85 PHE A O 1
ATOM 676 N N . GLU A 1 86 ? -5.052 8.322 4.973 1.00 88.94 86 GLU A N 1
ATOM 677 C CA . GLU A 1 86 ? -6.425 8.240 4.449 1.00 88.94 86 GLU A CA 1
ATOM 678 C C . GLU A 1 86 ? -6.472 7.781 2.988 1.00 88.94 86 GLU A C 1
ATOM 680 O O . GLU A 1 86 ? -7.389 7.094 2.552 1.00 88.94 86 GLU A O 1
ATOM 685 N N . ASN A 1 87 ? -5.459 8.148 2.205 1.00 90.38 87 ASN A N 1
ATOM 686 C CA . ASN A 1 87 ? -5.364 7.769 0.806 1.00 90.38 87 ASN A CA 1
ATOM 687 C C . ASN A 1 87 ? -3.904 7.648 0.361 1.00 90.38 87 ASN A C 1
ATOM 689 O O . ASN A 1 87 ? -2.984 8.195 0.970 1.00 90.38 87 ASN A O 1
ATOM 693 N N . TRP A 1 88 ? -3.692 6.969 -0.768 1.00 94.06 88 TRP A N 1
ATOM 694 C CA . TRP A 1 88 ? -2.353 6.730 -1.310 1.00 94.06 88 TRP A CA 1
ATOM 695 C C . TRP A 1 88 ? -1.565 8.021 -1.570 1.00 94.06 88 TRP A C 1
ATOM 697 O O . TRP A 1 88 ? -0.341 8.037 -1.446 1.00 94.06 88 TRP A O 1
ATOM 707 N N . LYS A 1 89 ? -2.238 9.119 -1.941 1.00 94.12 89 LYS A N 1
ATOM 708 C CA . LYS A 1 89 ? -1.575 10.403 -2.219 1.00 94.12 89 LYS A CA 1
ATOM 709 C C . LYS A 1 89 ? -1.021 11.041 -0.941 1.00 94.12 89 LYS A C 1
ATOM 711 O O . LYS A 1 89 ? 0.027 11.667 -1.022 1.00 94.12 89 LYS A O 1
ATOM 716 N N . ALA A 1 90 ? -1.660 10.810 0.208 1.00 94.19 90 ALA A N 1
ATOM 717 C CA . ALA A 1 90 ? -1.210 11.297 1.511 1.00 94.19 90 ALA A CA 1
ATOM 718 C C . ALA A 1 90 ? 0.068 10.605 2.017 1.00 94.19 90 ALA A C 1
ATOM 720 O O . ALA A 1 90 ? 0.770 11.160 2.859 1.00 94.19 90 ALA A O 1
ATOM 721 N N . ILE A 1 91 ? 0.402 9.417 1.498 1.00 94.38 91 ILE A N 1
ATOM 722 C CA . ILE A 1 91 ? 1.663 8.751 1.831 1.00 94.38 91 ILE A CA 1
ATOM 723 C C . ILE A 1 91 ? 2.833 9.561 1.233 1.00 94.38 91 ILE A C 1
ATOM 725 O O . ILE A 1 91 ? 2.867 9.745 0.006 1.00 94.38 91 ILE A O 1
ATOM 729 N N . PRO A 1 92 ? 3.817 9.985 2.050 1.00 96.19 92 PRO A N 1
ATOM 730 C CA . PRO A 1 92 ? 4.974 10.744 1.587 1.00 96.19 92 PRO A CA 1
ATOM 731 C C . PRO A 1 92 ? 5.754 10.051 0.459 1.00 96.19 92 PRO A C 1
ATOM 733 O O . PRO A 1 92 ? 5.933 8.828 0.450 1.00 96.19 92 PRO A O 1
ATOM 736 N N . THR A 1 93 ? 6.218 10.838 -0.513 1.00 95.56 93 THR A N 1
ATOM 737 C CA . THR A 1 93 ? 6.931 10.334 -1.700 1.00 95.56 93 THR A CA 1
ATOM 738 C C . THR A 1 93 ? 8.255 9.656 -1.347 1.00 95.56 93 THR A C 1
ATOM 740 O O . THR A 1 93 ? 8.620 8.659 -1.972 1.00 95.56 93 THR A O 1
ATOM 743 N N . ASP A 1 94 ? 8.952 10.133 -0.317 1.00 95.62 94 ASP A N 1
ATOM 744 C CA . ASP A 1 94 ? 10.166 9.515 0.224 1.00 95.62 94 ASP A CA 1
ATOM 745 C C . ASP A 1 94 ? 9.885 8.113 0.783 1.00 95.62 94 ASP A C 1
ATOM 747 O O . ASP A 1 94 ? 10.653 7.190 0.521 1.00 95.62 94 ASP A O 1
ATOM 751 N N . LYS A 1 95 ? 8.744 7.900 1.456 1.00 95.81 95 LYS A N 1
ATOM 752 C CA . LYS A 1 95 ? 8.339 6.563 1.924 1.00 95.81 95 LYS A CA 1
ATOM 753 C C . LYS A 1 95 ? 8.052 5.610 0.769 1.00 95.81 95 LYS A C 1
ATOM 755 O O . LYS A 1 95 ? 8.502 4.467 0.806 1.00 95.81 95 LYS A O 1
ATOM 760 N N . LYS A 1 96 ? 7.349 6.072 -0.271 1.00 95.75 96 LYS A N 1
ATOM 761 C CA . LYS A 1 96 ? 7.094 5.278 -1.492 1.00 95.75 96 LYS A CA 1
ATOM 762 C C . LYS A 1 96 ? 8.395 4.905 -2.197 1.00 95.75 96 LYS A C 1
ATOM 764 O O . LYS A 1 96 ? 8.567 3.763 -2.610 1.00 95.75 96 LYS A O 1
ATOM 769 N N . THR A 1 97 ? 9.316 5.861 -2.288 1.00 96.00 97 THR A N 1
ATOM 770 C CA . THR A 1 97 ? 10.632 5.666 -2.903 1.00 96.00 97 THR A CA 1
ATOM 771 C C . THR A 1 97 ? 11.466 4.679 -2.096 1.00 96.00 97 THR A C 1
ATOM 773 O O . THR A 1 97 ? 11.932 3.690 -2.644 1.00 96.00 97 THR A O 1
ATOM 776 N N . LYS A 1 98 ? 11.541 4.852 -0.774 1.00 95.69 98 LYS A N 1
ATOM 777 C CA . LYS A 1 98 ? 12.231 3.921 0.122 1.00 95.69 98 LYS A CA 1
ATOM 778 C C . LYS A 1 98 ? 11.643 2.512 0.063 1.00 95.69 98 LYS A C 1
ATOM 780 O O . LYS A 1 98 ? 12.397 1.546 0.080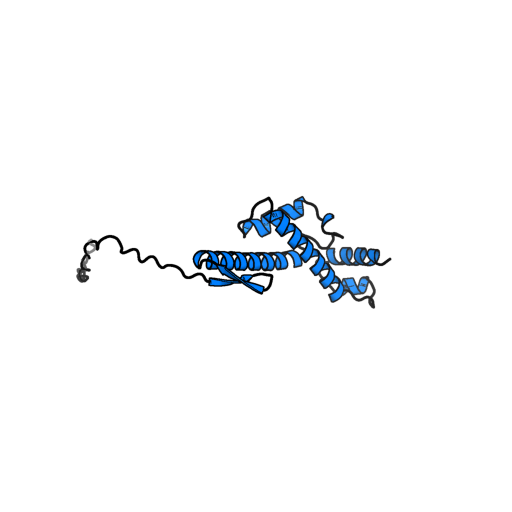 1.00 95.69 98 LYS A O 1
ATOM 785 N N . PHE A 1 99 ? 10.317 2.381 -0.004 1.00 95.38 99 PHE A N 1
ATOM 786 C CA . PHE A 1 99 ? 9.656 1.093 -0.215 1.00 95.38 99 PHE A CA 1
ATOM 787 C C . PHE A 1 99 ? 10.113 0.451 -1.529 1.00 95.38 99 PHE A C 1
ATOM 789 O O . PHE A 1 99 ? 10.516 -0.709 -1.529 1.00 95.38 99 PHE A O 1
ATOM 796 N N . TYR A 1 100 ? 10.099 1.209 -2.627 1.00 95.69 100 TYR A N 1
ATOM 797 C CA . TYR A 1 100 ? 10.557 0.727 -3.925 1.00 95.69 100 TYR A CA 1
ATOM 798 C C . TYR A 1 100 ? 12.017 0.261 -3.876 1.00 95.69 100 TYR A C 1
ATOM 800 O O . TYR A 1 100 ? 12.305 -0.892 -4.192 1.00 95.69 100 TYR A O 1
ATOM 808 N N . ASP A 1 101 ? 12.919 1.110 -3.391 1.00 95.50 101 ASP A N 1
ATOM 809 C CA . ASP A 1 101 ? 14.352 0.823 -3.373 1.00 95.50 101 ASP A CA 1
ATOM 810 C C . ASP A 1 101 ? 14.681 -0.365 -2.454 1.00 95.50 101 ASP A C 1
ATOM 812 O O . ASP A 1 101 ? 15.408 -1.280 -2.838 1.00 95.50 101 ASP A O 1
ATOM 816 N N . ALA A 1 102 ? 14.111 -0.390 -1.245 1.00 94.56 102 ALA A N 1
ATOM 817 C CA . ALA A 1 102 ? 14.466 -1.373 -0.223 1.00 94.56 102 ALA A CA 1
ATOM 818 C C . ALA A 1 102 ? 13.711 -2.704 -0.336 1.00 94.56 102 ALA A C 1
ATOM 820 O O . ALA A 1 102 ? 14.158 -3.696 0.242 1.00 94.56 102 ALA A O 1
ATOM 821 N N . LYS A 1 103 ? 12.547 -2.736 -0.996 1.00 93.44 103 LYS A N 1
ATOM 822 C CA . LYS A 1 103 ? 11.721 -3.951 -1.103 1.00 93.44 103 LYS A CA 1
ATOM 823 C C . LYS A 1 103 ? 11.637 -4.495 -2.514 1.00 93.44 103 LYS A C 1
ATOM 825 O O . LYS A 1 103 ? 11.537 -5.702 -2.672 1.00 93.44 103 LYS A O 1
ATOM 830 N N . ILE A 1 104 ? 11.649 -3.641 -3.530 1.00 94.00 104 ILE A N 1
ATOM 831 C CA . ILE A 1 104 ? 11.466 -4.086 -4.911 1.00 94.00 104 ILE A CA 1
ATOM 832 C C . ILE A 1 104 ? 12.815 -4.173 -5.610 1.00 94.00 104 ILE A C 1
ATOM 834 O O . ILE A 1 104 ? 13.243 -5.263 -5.979 1.00 94.00 104 ILE A O 1
ATOM 838 N N . LYS A 1 105 ? 13.526 -3.051 -5.716 1.00 93.19 105 LYS A N 1
ATOM 839 C CA . LYS A 1 105 ? 14.777 -2.951 -6.478 1.00 93.19 105 LYS A CA 1
ATOM 840 C C . LYS A 1 105 ? 15.898 -3.845 -5.935 1.00 93.19 105 LYS A C 1
ATOM 842 O O . LYS A 1 105 ? 16.773 -4.265 -6.679 1.00 93.19 105 LYS A O 1
ATOM 847 N N . LEU A 1 106 ? 15.848 -4.182 -4.645 1.00 91.44 106 LEU A N 1
ATOM 848 C CA . LEU A 1 106 ? 16.777 -5.127 -4.019 1.00 91.44 106 LEU A CA 1
ATOM 849 C C . LEU A 1 106 ? 16.601 -6.579 -4.509 1.00 91.44 106 LEU A C 1
ATOM 851 O O . LEU A 1 106 ? 17.538 -7.369 -4.426 1.00 91.44 106 LEU A O 1
ATOM 855 N N . HIS A 1 107 ? 15.407 -6.949 -4.977 1.00 89.44 107 HIS A N 1
ATOM 856 C CA . HIS A 1 107 ? 15.049 -8.336 -5.297 1.00 89.44 107 HIS A CA 1
ATOM 857 C C . HIS A 1 107 ? 14.677 -8.561 -6.767 1.00 89.44 107 HIS A C 1
ATOM 859 O O . HIS A 1 107 ? 14.601 -9.710 -7.197 1.00 89.44 107 HIS A O 1
ATOM 865 N N . PHE A 1 108 ? 14.447 -7.493 -7.529 1.00 90.50 108 PHE A N 1
ATOM 866 C CA . PHE A 1 108 ? 14.011 -7.546 -8.921 1.00 90.50 108 PHE A CA 1
ATOM 867 C C . PHE A 1 108 ? 14.846 -6.591 -9.777 1.00 90.50 108 PHE A C 1
ATOM 869 O O . PHE A 1 108 ? 15.223 -5.511 -9.323 1.00 90.50 108 PHE A O 1
ATOM 876 N N . VAL A 1 109 ? 15.110 -6.982 -11.025 1.00 90.12 109 VAL A N 1
ATOM 877 C CA . VAL A 1 109 ? 15.747 -6.114 -12.024 1.00 90.12 109 VAL A CA 1
ATOM 878 C C . VAL A 1 109 ? 14.663 -5.214 -12.612 1.00 90.12 109 VAL A C 1
ATOM 880 O O . VAL A 1 109 ? 13.819 -5.691 -13.363 1.00 90.12 109 VAL A O 1
ATOM 883 N N . VAL A 1 110 ? 14.651 -3.945 -12.207 1.00 90.25 110 VAL A N 1
ATOM 884 C CA . VAL A 1 110 ? 13.624 -2.951 -12.561 1.00 90.25 110 VAL A CA 1
ATOM 885 C C . VAL A 1 110 ? 14.257 -1.571 -12.747 1.00 90.25 110 VAL A C 1
ATOM 887 O O . VAL A 1 110 ? 15.235 -1.240 -12.066 1.00 90.25 110 VAL A O 1
ATOM 890 N N . ASP A 1 111 ? 13.710 -0.760 -13.654 1.00 92.81 111 ASP A N 1
ATOM 891 C CA . ASP A 1 111 ? 14.181 0.608 -13.906 1.00 92.81 111 ASP A CA 1
ATOM 892 C C . ASP A 1 111 ? 13.550 1.666 -12.975 1.00 92.81 111 ASP A C 1
ATOM 894 O O . ASP A 1 111 ? 12.550 1.433 -12.301 1.00 92.81 111 ASP A O 1
ATOM 898 N N . ASP A 1 112 ? 14.150 2.857 -12.885 1.00 93.81 112 ASP A N 1
ATOM 899 C CA . ASP A 1 112 ? 13.593 3.973 -12.094 1.00 93.81 112 ASP A CA 1
ATOM 900 C C . ASP A 1 112 ? 12.535 4.796 -12.849 1.00 93.81 112 ASP A C 1
ATOM 902 O O . ASP A 1 112 ? 12.049 5.796 -12.320 1.00 93.81 112 ASP A O 1
ATOM 906 N N . GLY A 1 113 ? 12.202 4.401 -14.078 1.00 94.12 113 GLY A N 1
ATOM 907 C CA . GLY A 1 113 ? 11.231 5.054 -14.942 1.00 94.12 113 GLY A CA 1
ATOM 908 C C . GLY A 1 113 ? 9.901 4.306 -14.952 1.00 94.12 113 GLY A C 1
ATOM 909 O O . GLY A 1 113 ? 9.152 4.321 -13.973 1.00 94.12 113 GLY A O 1
ATOM 910 N N . ARG A 1 114 ? 9.587 3.669 -16.086 1.00 91.06 114 ARG A N 1
ATOM 911 C CA . ARG A 1 114 ? 8.268 3.066 -16.326 1.00 91.06 114 ARG A CA 1
ATOM 912 C C . ARG A 1 114 ? 7.972 1.925 -15.361 1.00 91.06 114 ARG A C 1
ATOM 914 O O . ARG A 1 114 ? 6.826 1.804 -14.923 1.00 91.06 114 ARG A O 1
ATOM 921 N N . ASP A 1 115 ? 8.977 1.131 -15.002 1.00 90.56 115 ASP A N 1
ATOM 922 C CA . ASP A 1 115 ? 8.785 0.003 -14.092 1.00 90.56 115 ASP A CA 1
ATOM 923 C C . ASP A 1 115 ? 8.405 0.500 -12.702 1.00 90.56 115 ASP A C 1
ATOM 925 O O . ASP A 1 115 ? 7.430 0.033 -12.106 1.00 90.56 115 ASP A O 1
ATOM 929 N N . LYS A 1 116 ? 9.130 1.505 -12.202 1.00 94.44 116 LYS A N 1
ATOM 930 C CA . LYS A 1 116 ? 8.851 2.130 -10.910 1.00 94.44 116 LYS A CA 1
ATOM 931 C C . LYS A 1 116 ? 7.438 2.694 -10.847 1.00 94.44 116 LYS A C 1
ATOM 933 O O . LYS A 1 116 ? 6.714 2.413 -9.888 1.00 94.44 116 LYS A O 1
ATOM 938 N N . ASP A 1 117 ? 7.030 3.445 -11.864 1.00 94.06 117 ASP A N 1
ATOM 939 C CA . ASP A 1 117 ? 5.693 4.036 -11.928 1.00 94.06 117 ASP A CA 1
ATOM 940 C C . ASP A 1 117 ? 4.601 2.959 -11.950 1.00 94.06 117 ASP A C 1
ATOM 942 O O . ASP A 1 117 ? 3.634 3.029 -11.181 1.00 94.06 117 ASP A O 1
ATOM 946 N N . PHE A 1 118 ? 4.780 1.918 -12.766 1.00 91.94 118 PHE A N 1
ATOM 947 C CA . PHE A 1 118 ? 3.849 0.796 -12.847 1.00 91.94 118 PHE A CA 1
ATOM 948 C C . PHE A 1 118 ? 3.737 0.039 -11.516 1.00 91.94 118 PHE A C 1
ATOM 950 O O . PHE A 1 118 ? 2.634 -0.242 -11.033 1.00 91.94 118 PHE A O 1
ATOM 957 N N . ILE A 1 119 ? 4.870 -0.253 -10.879 1.00 92.12 119 ILE A N 1
ATOM 958 C CA . ILE A 1 119 ? 4.929 -0.982 -9.610 1.00 92.12 119 ILE A CA 1
ATOM 959 C C . ILE A 1 119 ? 4.284 -0.167 -8.492 1.00 92.12 119 ILE A C 1
ATOM 961 O O . ILE A 1 119 ? 3.486 -0.710 -7.726 1.00 92.12 119 ILE A O 1
ATOM 965 N N . LEU A 1 120 ? 4.559 1.137 -8.411 1.00 94.88 120 LEU A N 1
ATOM 966 C CA . LEU A 1 120 ? 3.933 2.013 -7.422 1.00 94.88 120 LEU A CA 1
ATOM 967 C C . LEU A 1 120 ? 2.427 2.177 -7.668 1.00 94.88 120 LEU A C 1
ATOM 969 O O . LEU A 1 120 ? 1.664 2.234 -6.703 1.00 94.88 120 LEU A O 1
ATOM 973 N N . ALA A 1 121 ? 1.968 2.200 -8.921 1.00 93.56 121 ALA A N 1
ATOM 974 C CA . ALA A 1 121 ? 0.541 2.224 -9.247 1.00 93.56 121 ALA A CA 1
ATOM 975 C C . ALA A 1 121 ? -0.167 0.915 -8.850 1.00 93.56 121 ALA A C 1
ATOM 977 O O . ALA A 1 121 ? -1.236 0.941 -8.228 1.00 93.56 121 ALA A O 1
ATOM 978 N N . SER A 1 122 ? 0.448 -0.232 -9.146 1.00 92.00 122 SER A N 1
ATOM 979 C CA . SER A 1 122 ? -0.036 -1.550 -8.719 1.00 92.00 122 SER A CA 1
ATOM 980 C C . SER A 1 122 ? -0.069 -1.661 -7.193 1.00 92.00 122 SER A C 1
ATOM 982 O O . SER A 1 122 ? -1.067 -2.101 -6.608 1.00 92.00 122 SER A O 1
ATOM 984 N N . ALA A 1 123 ? 0.974 -1.155 -6.529 1.00 94.06 123 ALA A N 1
ATOM 985 C CA . ALA A 1 123 ? 1.045 -1.098 -5.081 1.00 94.06 123 ALA A CA 1
ATOM 986 C C . ALA A 1 123 ? -0.072 -0.234 -4.487 1.00 94.06 123 ALA A C 1
ATOM 988 O O . ALA A 1 123 ? -0.733 -0.649 -3.536 1.00 94.06 123 ALA A O 1
ATOM 989 N N . ALA A 1 124 ? -0.346 0.920 -5.098 1.00 94.75 124 ALA A N 1
ATOM 990 C CA . ALA A 1 124 ? -1.437 1.799 -4.704 1.00 94.75 124 ALA A CA 1
ATOM 991 C C . ALA A 1 124 ? -2.794 1.096 -4.759 1.00 94.75 124 ALA A C 1
ATOM 993 O O . ALA A 1 124 ? -3.615 1.271 -3.859 1.00 94.75 124 ALA A O 1
ATOM 994 N N . LYS A 1 125 ? -3.040 0.315 -5.820 1.00 93.81 125 LYS A N 1
ATOM 995 C CA . LYS A 1 125 ? -4.270 -0.469 -5.966 1.00 93.81 125 LYS A CA 1
ATOM 996 C C . LYS A 1 125 ? -4.384 -1.503 -4.847 1.00 93.81 125 LYS A C 1
ATOM 998 O O . LYS A 1 125 ? -5.376 -1.496 -4.128 1.00 93.81 125 LYS A O 1
ATOM 1003 N N . LYS A 1 126 ? -3.348 -2.323 -4.644 1.00 92.62 126 LYS A N 1
ATOM 1004 C CA . LYS A 1 126 ? -3.351 -3.361 -3.600 1.00 92.62 126 LYS A CA 1
ATOM 1005 C C . LYS A 1 126 ? -3.503 -2.798 -2.196 1.00 92.62 126 LYS A C 1
ATOM 1007 O O . LYS A 1 126 ? -4.295 -3.319 -1.425 1.00 92.62 126 LYS A O 1
ATOM 1012 N N . TRP A 1 127 ? -2.817 -1.702 -1.898 1.00 94.44 127 TRP A N 1
ATOM 1013 C CA . TRP A 1 127 ? -2.926 -1.024 -0.612 1.00 94.44 127 TRP A CA 1
ATOM 1014 C C . TRP A 1 127 ? -4.375 -0.600 -0.316 1.00 94.44 127 TRP A C 1
ATOM 1016 O O . TRP A 1 127 ? -4.877 -0.898 0.765 1.00 94.44 127 TRP A O 1
ATOM 1026 N N . ARG A 1 128 ? -5.083 -0.004 -1.290 1.00 93.12 128 ARG A N 1
ATOM 1027 C CA . ARG A 1 128 ? -6.504 0.367 -1.136 1.00 93.12 128 ARG A CA 1
ATOM 1028 C C . ARG A 1 128 ? -7.424 -0.848 -1.012 1.00 93.12 128 ARG A C 1
ATOM 1030 O O . ARG A 1 128 ? -8.295 -0.858 -0.144 1.00 93.12 128 ARG A O 1
ATOM 1037 N N . ASP A 1 129 ? -7.234 -1.855 -1.865 1.00 92.25 129 ASP A N 1
ATOM 1038 C CA . ASP A 1 129 ? -8.042 -3.081 -1.856 1.00 92.25 129 ASP A CA 1
ATOM 1039 C C . ASP A 1 129 ? -7.933 -3.787 -0.495 1.00 92.25 129 ASP A C 1
ATOM 1041 O O . ASP A 1 129 ? -8.938 -4.194 0.090 1.00 92.25 129 ASP A O 1
ATOM 1045 N N . ASP A 1 130 ? -6.716 -3.889 0.042 1.00 90.19 130 ASP A N 1
ATOM 1046 C CA . ASP A 1 130 ? -6.466 -4.552 1.317 1.00 90.19 130 ASP A CA 1
ATOM 1047 C C . ASP A 1 130 ? -6.942 -3.701 2.509 1.00 90.19 130 ASP A C 1
ATOM 1049 O O . ASP A 1 130 ? -7.493 -4.268 3.450 1.00 90.19 130 ASP A O 1
ATOM 1053 N N . GLN A 1 131 ? -6.840 -2.363 2.462 1.00 89.44 131 GLN A N 1
ATOM 1054 C CA . GLN A 1 131 ? -7.484 -1.478 3.450 1.00 89.44 131 GLN A CA 1
ATOM 1055 C C . GLN A 1 131 ? -9.000 -1.702 3.505 1.00 89.44 131 GLN A C 1
ATOM 1057 O O . GLN A 1 131 ? -9.582 -1.819 4.584 1.00 89.44 131 GLN A O 1
ATOM 1062 N N . HIS A 1 132 ? -9.650 -1.756 2.341 1.00 89.75 132 HIS A N 1
ATOM 1063 C CA . HIS A 1 132 ? -11.087 -1.991 2.235 1.00 89.75 132 HIS A CA 1
ATOM 1064 C C . HIS A 1 132 ? -11.467 -3.383 2.752 1.00 89.75 132 HIS A C 1
ATOM 1066 O O . HIS A 1 132 ? -12.348 -3.502 3.603 1.00 89.75 132 HIS A O 1
ATOM 1072 N N . HIS A 1 133 ? -10.760 -4.428 2.311 1.00 88.44 133 HIS A N 1
ATOM 1073 C CA . HIS A 1 133 ? -10.985 -5.795 2.779 1.00 88.44 133 HIS A CA 1
ATOM 1074 C C . HIS A 1 133 ? -10.861 -5.908 4.301 1.00 88.44 133 HIS A C 1
ATOM 1076 O O . HIS A 1 133 ? -11.683 -6.547 4.954 1.00 88.44 133 HIS A O 1
ATOM 1082 N N . LEU A 1 134 ? -9.840 -5.272 4.868 1.00 86.56 134 LEU A N 1
ATOM 1083 C CA . LEU A 1 134 ? -9.551 -5.302 6.292 1.00 86.56 134 LEU A CA 1
ATOM 1084 C C . LEU A 1 134 ? -10.632 -4.572 7.097 1.00 86.56 134 LEU A C 1
ATOM 1086 O O . LEU A 1 134 ? -11.124 -5.126 8.079 1.00 86.56 134 LEU A O 1
ATOM 1090 N N . PHE A 1 135 ? -11.081 -3.400 6.637 1.00 87.12 135 PHE A N 1
ATOM 1091 C CA . PHE A 1 135 ? -12.218 -2.708 7.244 1.00 87.12 135 PHE A CA 1
ATOM 1092 C C . PHE A 1 135 ? -13.476 -3.587 7.239 1.00 87.12 135 PHE A C 1
ATOM 1094 O O . PHE A 1 135 ? -14.019 -3.871 8.297 1.00 87.12 135 PHE A O 1
ATOM 1101 N N . HIS A 1 136 ? -13.891 -4.119 6.087 1.00 86.69 136 HIS A N 1
ATOM 1102 C CA . HIS A 1 136 ? -15.098 -4.954 6.002 1.00 86.69 136 HIS A CA 1
ATOM 1103 C C . HIS A 1 136 ? -15.017 -6.256 6.803 1.00 86.69 136 HIS A C 1
ATOM 1105 O O . HIS A 1 136 ? -16.027 -6.752 7.305 1.00 86.69 136 HIS A O 1
ATOM 1111 N N . LYS A 1 137 ? -13.825 -6.847 6.902 1.00 87.00 137 LYS A N 1
ATOM 1112 C CA . LYS A 1 137 ? -13.637 -8.115 7.602 1.00 87.00 137 LYS A CA 1
ATOM 1113 C C . LYS A 1 137 ? -13.728 -7.957 9.117 1.00 87.00 137 LYS A C 1
ATOM 1115 O O . LYS A 1 137 ? -14.291 -8.839 9.768 1.00 87.00 137 LYS A O 1
ATOM 1120 N N . PHE A 1 138 ? -13.166 -6.878 9.660 1.00 84.00 138 PHE A N 1
ATOM 1121 C CA . PHE A 1 138 ? -12.961 -6.727 11.103 1.00 84.00 138 PHE A CA 1
ATOM 1122 C C . PHE A 1 138 ? -13.818 -5.642 11.752 1.00 84.00 138 PHE A C 1
ATOM 1124 O O . PHE A 1 138 ? -14.087 -5.746 12.943 1.00 84.00 138 PHE A O 1
ATOM 1131 N N . TYR A 1 139 ? -14.274 -4.641 10.999 1.00 85.31 139 TYR A N 1
ATOM 1132 C CA . TYR A 1 139 ? -15.172 -3.618 11.517 1.00 85.31 139 TYR A CA 1
ATOM 1133 C C . TYR A 1 139 ? -16.620 -4.125 11.552 1.00 85.31 139 TYR A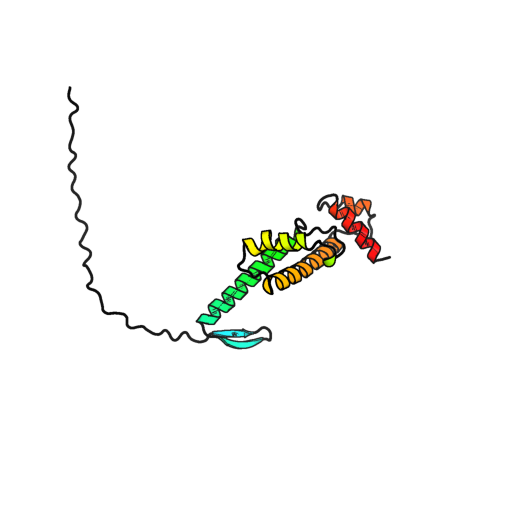 C 1
ATOM 1135 O O . TYR A 1 139 ? -17.106 -4.781 10.623 1.00 85.31 139 TYR A O 1
ATOM 1143 N N . ARG A 1 140 ? -17.311 -3.827 12.650 1.00 85.75 140 ARG A N 1
ATOM 1144 C CA . ARG A 1 140 ? -18.690 -4.223 12.939 1.00 85.75 140 ARG A CA 1
ATOM 1145 C C . ARG A 1 140 ? -19.502 -2.983 13.284 1.00 85.75 140 ARG A C 1
ATOM 1147 O O . ARG A 1 140 ? -19.225 -2.321 14.280 1.00 85.75 140 ARG A O 1
ATOM 1154 N N . TRP A 1 141 ? -20.484 -2.664 12.444 1.00 84.25 141 TRP A N 1
ATOM 1155 C CA . TRP A 1 141 ? -21.341 -1.480 12.596 1.00 84.25 141 TRP A CA 1
ATOM 1156 C C . TRP A 1 141 ? -22.272 -1.547 13.809 1.00 84.25 141 TRP A C 1
ATOM 1158 O O . TRP A 1 141 ? -22.714 -0.519 14.307 1.00 84.25 141 TRP A O 1
ATOM 1168 N N . ASP A 1 142 ? -22.562 -2.754 14.281 1.00 88.06 142 ASP A N 1
ATOM 1169 C CA . ASP A 1 142 ? -23.346 -3.046 15.477 1.00 88.06 142 ASP A CA 1
ATOM 1170 C C . ASP A 1 142 ? -22.562 -2.851 16.786 1.00 88.06 142 ASP A C 1
ATOM 1172 O O . ASP A 1 142 ? -23.172 -2.794 17.852 1.00 88.06 142 ASP A O 1
ATOM 1176 N N . LEU A 1 143 ? -21.233 -2.708 16.714 1.00 86.69 143 LEU A N 1
ATOM 1177 C CA . LEU A 1 143 ? -20.368 -2.446 17.863 1.00 86.69 143 LEU A CA 1
ATOM 1178 C C . LEU A 1 143 ? -19.985 -0.967 17.955 1.00 86.69 143 LEU A C 1
ATOM 1180 O O . LEU A 1 143 ? -19.831 -0.263 16.953 1.00 86.69 143 LEU A O 1
ATOM 1184 N N . THR A 1 144 ? -19.728 -0.498 19.174 1.00 85.62 144 THR A N 1
ATOM 1185 C CA . THR A 1 144 ? -19.131 0.822 19.393 1.00 85.62 144 THR A CA 1
ATOM 1186 C C . THR A 1 144 ? -17.710 0.893 18.815 1.00 85.62 144 THR A C 1
ATOM 1188 O O . THR A 1 144 ? -17.078 -0.116 18.481 1.00 85.62 144 THR A O 1
ATOM 1191 N N . LEU A 1 145 ? -17.166 2.109 18.681 1.00 82.00 145 LEU A N 1
ATOM 1192 C CA . LEU A 1 145 ? -15.775 2.275 18.247 1.00 82.00 145 LEU A CA 1
ATOM 1193 C C . LEU A 1 145 ? -14.810 1.585 19.212 1.00 82.00 145 LEU A C 1
ATOM 1195 O O . LEU A 1 145 ? -13.916 0.884 18.762 1.00 82.00 145 LEU A O 1
ATOM 1199 N N . GLU A 1 146 ? -14.992 1.778 20.515 1.00 83.19 146 GLU A N 1
ATOM 1200 C CA . GLU A 1 146 ? -14.108 1.217 21.537 1.00 83.19 146 GLU A CA 1
ATOM 1201 C C . GLU A 1 146 ? -14.074 -0.317 21.469 1.00 83.19 146 GLU A C 1
ATOM 1203 O O . GLU A 1 146 ? -12.995 -0.909 21.451 1.00 83.19 146 GLU A O 1
ATOM 1208 N N . GLU A 1 147 ? -15.233 -0.956 21.288 1.00 86.62 147 GLU A N 1
ATOM 1209 C CA . GLU A 1 147 ? -15.339 -2.409 21.105 1.00 86.62 147 GLU A CA 1
ATOM 1210 C C . GLU A 1 147 ? -14.667 -2.893 19.808 1.00 86.62 147 GLU A C 1
ATOM 1212 O O . GLU A 1 147 ? -13.936 -3.885 19.819 1.00 86.62 147 GLU A O 1
ATOM 1217 N N . ASN A 1 148 ? -14.846 -2.180 18.689 1.00 85.81 148 ASN A N 1
ATOM 1218 C CA . ASN A 1 148 ? -14.159 -2.491 17.427 1.00 85.81 148 ASN A CA 1
ATOM 1219 C C . ASN A 1 148 ? -12.631 -2.372 17.540 1.00 85.81 148 ASN A C 1
ATOM 1221 O O . ASN A 1 148 ? -11.892 -3.154 16.934 1.00 85.81 148 ASN A O 1
ATOM 1225 N N . LEU A 1 149 ? -12.144 -1.388 18.299 1.00 79.88 149 LEU A N 1
ATOM 1226 C CA . LEU A 1 149 ? -10.714 -1.178 18.512 1.00 79.88 149 LEU A CA 1
ATOM 1227 C C . LEU A 1 149 ? -10.113 -2.221 19.461 1.00 79.88 149 LEU A C 1
ATOM 1229 O O . LEU A 1 149 ? -8.973 -2.633 19.260 1.00 79.88 149 LEU A O 1
ATOM 1233 N N . ALA A 1 150 ? -10.877 -2.702 20.444 1.00 79.38 150 ALA A N 1
ATOM 1234 C CA . ALA A 1 150 ? -10.448 -3.774 21.339 1.00 79.38 150 ALA A CA 1
ATOM 1235 C C . ALA A 1 150 ? -10.397 -5.150 20.645 1.00 79.38 150 ALA A C 1
ATOM 1237 O O . ALA A 1 150 ? -9.515 -5.960 20.938 1.00 79.38 150 ALA A O 1
ATOM 1238 N N . ASN A 1 151 ? -11.309 -5.408 19.701 1.00 72.62 151 ASN A N 1
ATOM 1239 C CA . ASN A 1 151 ? -11.458 -6.708 19.039 1.00 72.62 151 ASN A CA 1
ATOM 1240 C C . ASN A 1 151 ? -10.426 -6.995 17.936 1.00 72.62 151 ASN A C 1
ATOM 1242 O O . ASN A 1 151 ? -10.324 -8.138 17.482 1.00 72.62 151 ASN A O 1
ATOM 1246 N N . TYR A 1 152 ? -9.646 -6.001 17.494 1.00 69.31 152 TYR A N 1
ATOM 1247 C CA . TYR A 1 152 ? -8.672 -6.197 16.424 1.00 69.31 152 TYR A CA 1
ATOM 1248 C C . TYR A 1 152 ? -7.358 -5.454 16.673 1.00 69.31 152 TYR A C 1
ATOM 1250 O O . TYR A 1 152 ? -7.308 -4.232 16.757 1.00 69.31 152 TYR A O 1
ATOM 1258 N N . ARG A 1 153 ? -6.264 -6.217 16.763 1.00 62.19 153 ARG A N 1
ATOM 1259 C CA . ARG A 1 153 ? -4.913 -5.708 17.030 1.00 62.19 153 ARG A CA 1
ATOM 1260 C C . ARG A 1 153 ? -4.039 -5.797 15.781 1.00 62.19 153 ARG A C 1
ATOM 1262 O O . ARG A 1 153 ? -3.154 -6.644 15.692 1.00 62.19 153 ARG A O 1
ATOM 1269 N N . ILE A 1 154 ? -4.258 -4.908 14.819 1.00 60.28 154 ILE A N 1
ATOM 1270 C CA . ILE A 1 154 ? -3.155 -4.460 13.957 1.00 60.28 154 ILE A CA 1
ATOM 1271 C C . ILE A 1 154 ? -2.532 -3.257 14.648 1.00 60.28 154 ILE A C 1
ATOM 1273 O O . ILE A 1 154 ? -3.287 -2.380 15.045 1.00 60.28 154 ILE A O 1
ATOM 1277 N N . TYR A 1 155 ? -1.199 -3.270 14.815 1.00 63.38 155 TYR A N 1
ATOM 1278 C CA . TYR A 1 155 ? -0.351 -2.211 15.395 1.00 63.38 155 TYR A CA 1
ATOM 1279 C C . TYR A 1 155 ? -1.148 -1.184 16.213 1.00 63.38 155 TYR A C 1
ATOM 1281 O O . TYR A 1 155 ? -1.648 -0.241 15.623 1.00 63.38 155 TYR A O 1
ATOM 1289 N N . GLU A 1 156 ? -1.294 -1.392 17.529 1.00 58.50 156 GLU A N 1
ATOM 1290 C CA . GLU A 1 156 ? -2.318 -0.784 18.416 1.00 58.50 156 GLU A CA 1
ATOM 1291 C C . GLU A 1 156 ? -2.751 0.672 18.112 1.00 58.50 156 GLU A C 1
ATOM 1293 O O . GLU A 1 156 ? -3.935 0.977 18.232 1.00 58.50 156 GLU A O 1
ATOM 1298 N N . ASN A 1 157 ? -1.852 1.557 17.666 1.00 66.25 157 ASN A N 1
ATOM 1299 C CA . ASN A 1 157 ? -2.192 2.938 17.291 1.00 66.25 157 ASN A CA 1
ATOM 1300 C C . ASN A 1 157 ? -2.726 3.121 15.855 1.00 66.25 157 ASN A C 1
ATOM 1302 O O . ASN A 1 157 ? -3.553 4.003 15.618 1.00 66.25 157 ASN A O 1
ATOM 1306 N N . ASP A 1 158 ? -2.294 2.307 14.893 1.00 79.25 158 ASP A N 1
ATOM 1307 C CA . ASP A 1 158 ? -2.635 2.467 13.477 1.00 79.25 158 ASP A CA 1
ATOM 1308 C C . ASP A 1 158 ? -4.102 2.096 13.203 1.00 79.25 158 ASP A C 1
ATOM 1310 O O . ASP A 1 158 ? -4.773 2.763 12.413 1.00 79.25 158 ASP A O 1
ATOM 1314 N N . TRP A 1 159 ? -4.628 1.073 13.891 1.00 81.31 159 TRP A N 1
ATOM 1315 C CA . TRP A 1 159 ? -6.030 0.653 13.763 1.00 81.31 159 TRP A CA 1
ATOM 1316 C C . TRP A 1 159 ? -7.012 1.700 14.301 1.00 81.31 159 TRP A C 1
ATOM 1318 O O . TRP A 1 159 ? -8.040 1.967 13.677 1.00 81.31 159 TRP A O 1
ATOM 1328 N N . ALA A 1 160 ? -6.669 2.350 15.417 1.00 80.62 160 ALA A N 1
ATOM 1329 C CA . ALA A 1 160 ? -7.473 3.420 16.001 1.00 80.62 160 ALA A CA 1
ATOM 1330 C C . ALA A 1 160 ? -7.602 4.623 15.062 1.00 80.62 160 ALA A C 1
ATOM 1332 O O . ALA A 1 160 ? -8.712 5.100 14.819 1.00 80.62 160 ALA A O 1
ATOM 1333 N N . ILE A 1 161 ? -6.481 5.076 14.490 1.00 83.31 161 ILE A N 1
ATOM 1334 C CA . ILE A 1 161 ? -6.470 6.179 13.522 1.00 83.31 161 ILE A CA 1
ATOM 1335 C C . ILE A 1 161 ? -7.271 5.788 12.274 1.00 83.31 161 ILE A C 1
ATOM 1337 O O . ILE A 1 161 ? -8.132 6.554 11.839 1.00 83.31 161 ILE A O 1
ATOM 1341 N N . PHE A 1 162 ? -7.054 4.574 11.754 1.00 85.25 162 PHE A N 1
ATOM 1342 C CA . PHE A 1 162 ? -7.769 4.044 10.592 1.00 85.25 162 PHE A CA 1
ATOM 1343 C C . PHE A 1 162 ? -9.292 4.025 10.769 1.00 85.25 162 PHE A C 1
ATOM 1345 O O . PHE A 1 162 ? -10.029 4.562 9.939 1.00 85.25 162 PHE A O 1
ATOM 1352 N N . GLY A 1 163 ? -9.778 3.447 11.871 1.00 81.44 163 GLY A N 1
ATOM 1353 C CA . GLY A 1 163 ? 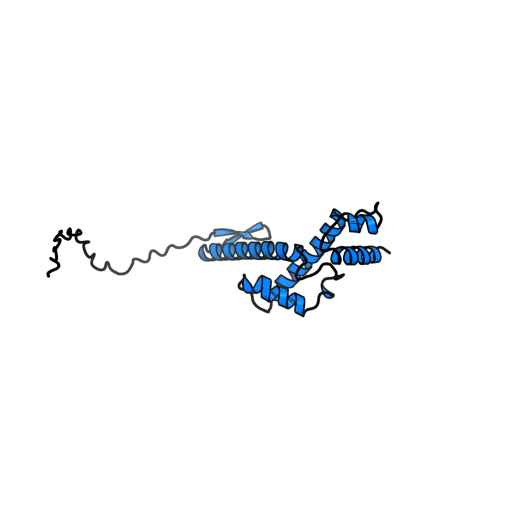-11.211 3.369 12.154 1.00 81.44 163 GLY A CA 1
ATOM 1354 C C . GLY A 1 163 ? -11.857 4.742 12.363 1.00 81.44 163 GLY A C 1
ATOM 1355 O O . GLY A 1 163 ? -13.016 4.947 11.999 1.00 81.44 163 GLY A O 1
ATOM 1356 N N . GLN A 1 164 ? -11.121 5.711 12.917 1.00 81.69 164 GLN A N 1
ATOM 1357 C CA . GLN A 1 164 ? -11.645 7.057 13.142 1.00 81.69 164 GLN A CA 1
ATOM 1358 C C . GLN A 1 164 ? -11.934 7.807 11.844 1.00 81.69 164 GLN A C 1
ATOM 1360 O O . GLN A 1 164 ? -13.023 8.370 11.730 1.00 81.69 164 GLN A O 1
ATOM 1365 N N . TYR A 1 165 ? -10.998 7.843 10.890 1.00 84.75 165 TYR A N 1
ATOM 1366 C CA . TYR A 1 165 ? -11.222 8.597 9.654 1.00 84.75 165 TYR A CA 1
ATOM 1367 C C . TYR A 1 165 ? -12.193 7.886 8.707 1.00 84.75 165 TYR A C 1
ATOM 1369 O O . TYR A 1 165 ? -12.986 8.559 8.059 1.00 84.75 165 TYR A O 1
ATOM 1377 N N . ARG A 1 166 ? -12.230 6.545 8.685 1.00 81.19 166 ARG A N 1
ATOM 1378 C CA . ARG A 1 166 ? -13.191 5.800 7.853 1.00 81.19 166 ARG A CA 1
ATOM 1379 C C . ARG A 1 166 ? -14.650 6.112 8.177 1.00 81.19 166 ARG A C 1
ATOM 1381 O O . ARG A 1 166 ? -15.461 6.193 7.266 1.00 81.19 166 ARG A O 1
ATOM 1388 N N . ARG A 1 167 ? -14.978 6.360 9.448 1.00 75.19 167 ARG A N 1
ATOM 1389 C CA . ARG A 1 167 ? -16.327 6.809 9.836 1.00 75.19 167 ARG A CA 1
ATOM 1390 C C . ARG A 1 167 ? -16.653 8.230 9.377 1.00 75.19 167 ARG A C 1
ATOM 1392 O O . ARG A 1 167 ? -17.821 8.535 9.182 1.00 75.19 167 ARG A O 1
ATOM 1399 N N . LYS A 1 168 ? -15.647 9.102 9.228 1.00 72.75 168 LYS A N 1
ATOM 1400 C CA . LYS A 1 168 ? -15.862 10.488 8.782 1.00 72.75 168 LYS A CA 1
ATOM 1401 C C . LYS A 1 168 ? -16.267 10.570 7.309 1.00 72.75 168 LYS A C 1
ATOM 1403 O O . LYS A 1 168 ? -16.895 11.546 6.940 1.00 72.75 168 LYS A O 1
ATOM 1408 N N . GLU A 1 169 ? -15.912 9.583 6.484 1.00 59.47 169 GLU A N 1
ATOM 1409 C CA . GLU A 1 169 ? -16.285 9.555 5.058 1.00 59.47 169 GLU A CA 1
ATOM 1410 C C . GLU A 1 169 ? -17.767 9.197 4.822 1.00 59.47 169 GLU A C 1
ATOM 1412 O O . GLU A 1 169 ? -18.279 9.447 3.735 1.00 59.47 169 GLU A O 1
ATOM 1417 N N . GLU A 1 170 ? -18.460 8.627 5.816 1.00 52.22 170 GLU A N 1
ATOM 1418 C CA . GLU A 1 170 ? -19.883 8.249 5.731 1.00 52.22 170 GLU A CA 1
ATOM 1419 C C . GLU A 1 170 ? -20.848 9.285 6.342 1.00 52.22 170 GLU A C 1
ATOM 1421 O O . GLU A 1 170 ? -22.061 9.075 6.300 1.00 52.22 170 GLU A O 1
ATOM 1426 N N . THR A 1 171 ? -20.336 10.393 6.903 1.00 40.34 171 THR A N 1
ATOM 1427 C CA . THR A 1 171 ? -21.150 11.475 7.502 1.00 40.34 171 THR A CA 1
ATOM 1428 C C . THR A 1 171 ? -21.151 12.721 6.629 1.00 40.34 171 THR A C 1
ATOM 1430 O O . THR A 1 171 ? -22.232 13.334 6.490 1.00 40.34 171 THR A O 1
#

Sequence (171 aa):
MPIQTAESSLSSETFPHHEILSPHSEDDVVKDEAEDVLVEDENENVVQVPSSEYWDVNAIRSTSRLLAGYSGRIIRMFKDLSIVFENWKAIPTDKKTKFYDAKIKLHFVVDDGRDKDFILASAAKKWRDDQHHLFHKFYRWDLTLEENLANY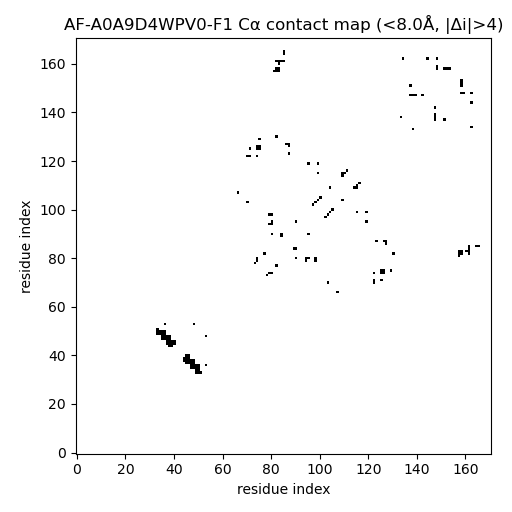RIYENDWAIFGQYRRKEET

Mean predicted aligned error: 15.76 Å